Protein AF-A0A7C3VME7-F1 (afdb_monomer_lite)

Radius of gyration: 12.34 Å; chains: 1; bounding box: 31×23×30 Å

Foldseek 3Di:
DQDPVNLQVAQFDWDDDPVCHTGTDQDDDPHGHDCDDVSVVVVVVRVVVVVD

Sequence (52 aa):
HIMPEELADFEQCWLTGTAAEVTPVGKIGDFTFEVGALTREISDAYEKLVRA

Secondary structure (DSSP, 8-state):
---GGGGGG-S--EEEETTTEEEE-SEETTEE----HHHHHHHHHHHHHHT-

Structure (mmCIF, N/CA/C/O backbone):
data_AF-A0A7C3VME7-F1
#
_entry.id   AF-A0A7C3VME7-F1
#
loop_
_atom_site.group_PDB
_atom_site.id
_atom_site.type_symbol
_atom_site.label_atom_id
_atom_site.label_alt_id
_atom_site.label_comp_id
_atom_site.label_asym_id
_atom_site.label_entity_id
_atom_site.label_seq_id
_atom_site.pdbx_PDB_ins_code
_atom_site.Cartn_x
_atom_site.Cartn_y
_atom_site.Cartn_z
_atom_site.occupancy
_atom_site.B_iso_or_equiv
_atom_site.auth_seq_id
_atom_site.auth_comp_id
_atom_site.auth_asym_id
_atom_site.auth_atom_id
_atom_site.pdbx_PDB_model_num
ATOM 1 N N . HIS A 1 1 ? -11.078 14.672 -1.067 1.00 70.81 1 HIS A N 1
ATOM 2 C CA . HIS A 1 1 ? -10.784 14.587 0.375 1.00 70.81 1 HIS A CA 1
ATOM 3 C C . HIS A 1 1 ? -11.024 13.145 0.766 1.00 70.81 1 HIS A C 1
ATOM 5 O O . HIS A 1 1 ? -11.990 12.597 0.260 1.00 70.81 1 HIS A O 1
ATOM 11 N N . ILE A 1 2 ? -10.135 12.549 1.556 1.00 81.38 2 ILE A N 1
ATOM 12 C CA . ILE A 1 2 ? -10.342 11.225 2.151 1.00 81.38 2 ILE A CA 1
ATOM 13 C C . ILE A 1 2 ? -10.529 11.480 3.643 1.00 81.38 2 ILE A C 1
ATOM 15 O O . ILE A 1 2 ? -9.690 12.147 4.256 1.00 81.38 2 ILE A O 1
ATOM 19 N N . MET A 1 3 ? -11.647 11.036 4.192 1.00 85.81 3 MET A N 1
ATOM 20 C CA . MET A 1 3 ? -11.964 11.124 5.608 1.00 85.81 3 MET A CA 1
ATOM 21 C C . MET A 1 3 ? -11.342 9.936 6.353 1.00 85.81 3 MET A C 1
ATOM 23 O O . MET A 1 3 ? -11.193 8.861 5.772 1.00 85.81 3 MET A O 1
ATOM 27 N N . PRO A 1 4 ? -10.964 10.093 7.633 1.00 81.25 4 PRO A N 1
ATOM 28 C CA . PRO A 1 4 ? -10.357 9.009 8.402 1.00 81.25 4 PRO A CA 1
ATOM 29 C C . PRO A 1 4 ? -11.210 7.736 8.446 1.00 81.25 4 PRO A C 1
ATOM 31 O O . PRO A 1 4 ? -10.665 6.642 8.371 1.00 81.25 4 PRO A O 1
ATOM 34 N N . GLU A 1 5 ? -12.533 7.867 8.521 1.00 84.31 5 GLU A N 1
ATOM 35 C CA . GLU A 1 5 ? -13.475 6.745 8.482 1.00 84.31 5 GLU A CA 1
ATOM 36 C C . GLU A 1 5 ? -13.400 5.918 7.188 1.00 84.31 5 GLU A C 1
ATOM 38 O O . GLU A 1 5 ? -13.588 4.707 7.241 1.00 84.31 5 GLU A O 1
ATOM 43 N N . GLU A 1 6 ? -13.042 6.529 6.056 1.00 82.50 6 GLU A N 1
ATOM 44 C CA . GLU A 1 6 ? -12.904 5.838 4.765 1.00 82.50 6 GLU A CA 1
ATOM 45 C C . GLU A 1 6 ? -11.634 4.967 4.708 1.00 82.50 6 GLU A C 1
ATOM 47 O O . GLU A 1 6 ? -11.534 4.072 3.874 1.00 82.50 6 GLU A O 1
ATOM 52 N N . LEU A 1 7 ? -10.667 5.176 5.614 1.00 81.12 7 LEU A N 1
ATOM 53 C CA . LEU A 1 7 ? -9.439 4.373 5.675 1.00 81.12 7 LEU A CA 1
ATOM 54 C C . LEU A 1 7 ? -9.697 2.930 6.121 1.00 81.12 7 LEU A C 1
ATOM 56 O O . LEU A 1 7 ? -8.886 2.058 5.820 1.00 81.12 7 LEU A O 1
ATOM 60 N N . ALA A 1 8 ? -10.796 2.670 6.836 1.00 82.12 8 ALA A N 1
ATOM 61 C CA . ALA A 1 8 ? -11.164 1.319 7.258 1.00 82.12 8 ALA A CA 1
ATOM 62 C C . ALA A 1 8 ? -11.613 0.433 6.087 1.00 82.12 8 ALA A C 1
ATOM 64 O O . ALA A 1 8 ? -11.471 -0.785 6.164 1.00 82.12 8 ALA A O 1
ATOM 65 N N . ASP A 1 9 ? -12.123 1.041 5.015 1.00 84.62 9 ASP A N 1
ATOM 66 C CA . ASP A 1 9 ? -12.609 0.330 3.830 1.00 84.62 9 ASP A CA 1
ATOM 67 C C . ASP A 1 9 ? -11.485 0.043 2.820 1.00 84.62 9 ASP A C 1
ATOM 69 O O . ASP A 1 9 ? -11.704 -0.609 1.797 1.00 84.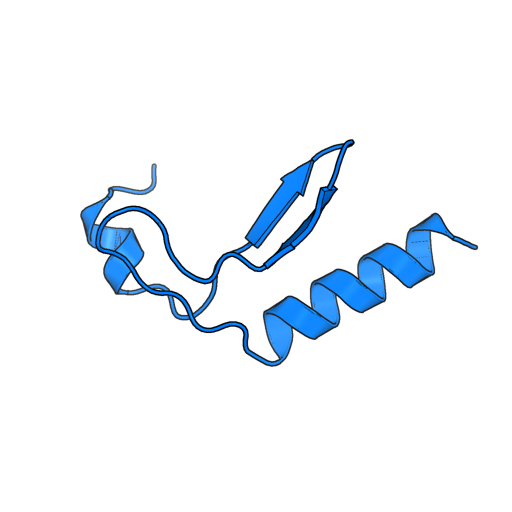62 9 ASP A O 1
ATOM 73 N N . PHE A 1 10 ? -10.269 0.531 3.076 1.00 86.94 10 PHE A N 1
ATOM 74 C CA . PHE A 1 10 ? -9.131 0.322 2.190 1.00 86.94 10 PHE A CA 1
ATOM 75 C C . PHE A 1 10 ? -8.415 -0.988 2.507 1.00 86.94 10 PHE A C 1
ATOM 77 O O . PHE A 1 10 ? -7.925 -1.201 3.612 1.00 86.94 10 PHE A O 1
ATOM 84 N N . GLU A 1 11 ? -8.274 -1.840 1.492 1.00 84.94 11 GLU A N 1
ATOM 85 C CA . GLU A 1 11 ? -7.554 -3.109 1.6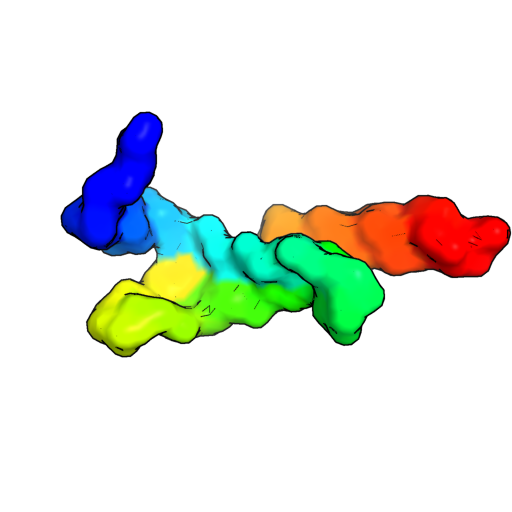27 1.00 84.94 11 GLU A CA 1
ATOM 86 C C . GLU A 1 11 ? -6.040 -2.904 1.770 1.00 84.94 11 GLU A C 1
ATOM 88 O O . GLU A 1 11 ? -5.381 -3.635 2.505 1.00 84.94 11 GLU A O 1
ATOM 93 N N . GLN A 1 12 ? -5.471 -1.914 1.074 1.00 88.62 12 GLN A N 1
ATOM 94 C CA . GLN A 1 12 ? -4.023 -1.736 0.953 1.00 88.62 12 GLN A CA 1
ATOM 95 C C . GLN A 1 12 ? -3.613 -0.264 1.055 1.00 88.62 12 GLN A C 1
ATOM 97 O O . GLN A 1 12 ? -4.322 0.625 0.585 1.00 88.62 12 GLN A O 1
ATOM 102 N N . CYS A 1 13 ? -2.442 -0.008 1.640 1.00 91.06 13 CYS A N 1
ATOM 103 C CA . CYS A 1 13 ? -1.891 1.334 1.816 1.00 91.06 13 CYS A CA 1
ATOM 104 C C . CYS A 1 13 ? -0.364 1.322 1.669 1.00 91.06 13 CYS A C 1
ATOM 106 O O . CYS A 1 13 ? 0.318 0.414 2.150 1.00 91.06 13 CYS A O 1
ATOM 108 N N . TRP A 1 14 ? 0.189 2.351 1.032 1.00 92.12 14 TRP A N 1
A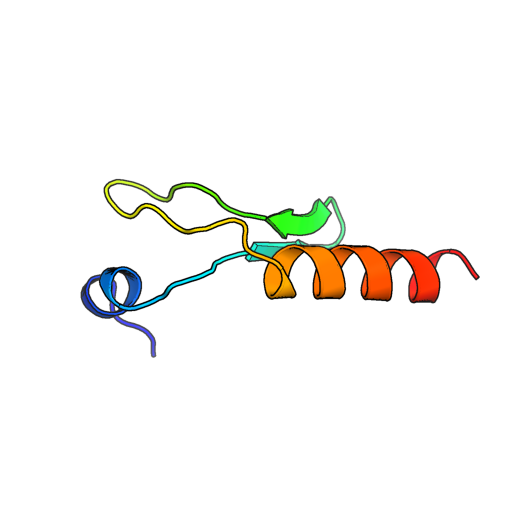TOM 109 C CA . TRP A 1 14 ? 1.627 2.588 0.948 1.00 92.12 14 TRP A CA 1
ATOM 110 C C . TRP A 1 14 ? 1.923 4.084 0.913 1.00 92.12 14 TRP A C 1
ATOM 112 O O . TRP A 1 14 ? 1.078 4.906 0.553 1.00 92.12 14 TRP A O 1
ATOM 122 N N . LEU A 1 15 ? 3.147 4.433 1.288 1.00 90.25 15 LEU A N 1
ATOM 123 C CA . LEU A 1 15 ? 3.663 5.791 1.210 1.00 90.25 15 LEU A CA 1
ATOM 124 C C . LEU A 1 15 ? 4.710 5.872 0.114 1.00 90.25 15 LEU A C 1
ATOM 126 O O . LEU A 1 15 ? 5.521 4.963 -0.058 1.00 90.25 15 LEU A O 1
ATOM 130 N N . THR A 1 16 ? 4.713 6.998 -0.588 1.00 90.12 16 THR A N 1
ATOM 131 C CA . THR A 1 16 ? 5.755 7.328 -1.553 1.00 90.12 16 THR A CA 1
ATOM 132 C C . THR A 1 16 ? 6.526 8.546 -1.082 1.00 90.12 16 THR A C 1
ATOM 134 O O . THR A 1 16 ? 5.928 9.519 -0.620 1.00 90.12 16 THR A O 1
ATOM 137 N N . GLY A 1 17 ? 7.844 8.535 -1.230 1.00 86.31 17 GLY A N 1
ATOM 138 C CA . GLY A 1 17 ? 8.674 9.683 -0.883 1.00 86.31 17 GLY A CA 1
ATOM 139 C C . GLY A 1 17 ? 10.103 9.505 -1.362 1.00 86.31 17 GLY A C 1
ATOM 140 O O . GLY A 1 17 ? 10.560 8.388 -1.549 1.00 86.31 17 GLY A O 1
ATOM 141 N N . THR A 1 18 ? 10.847 10.594 -1.522 1.00 76.12 18 THR A N 1
ATOM 142 C CA . THR A 1 18 ? 12.241 10.536 -2.004 1.00 76.12 18 THR A CA 1
ATOM 143 C C . THR A 1 18 ? 13.164 9.696 -1.116 1.00 76.12 18 THR A C 1
ATOM 145 O O . THR A 1 18 ? 14.172 9.193 -1.594 1.00 76.12 18 THR A O 1
ATOM 148 N N . ALA A 1 19 ? 12.821 9.528 0.165 1.00 68.06 19 ALA A N 1
ATOM 149 C CA . ALA A 1 19 ? 13.584 8.722 1.117 1.00 68.06 19 ALA A CA 1
ATOM 150 C C . ALA A 1 19 ? 13.170 7.238 1.172 1.00 68.06 19 ALA A C 1
ATOM 152 O O . ALA A 1 19 ? 13.915 6.434 1.723 1.00 68.06 19 ALA A O 1
ATOM 153 N N . ALA A 1 20 ? 11.986 6.882 0.665 1.00 65.94 20 ALA A N 1
ATOM 154 C CA . ALA A 1 20 ? 11.381 5.561 0.877 1.00 65.94 20 ALA A CA 1
ATOM 155 C C . ALA A 1 20 ? 10.644 5.007 -0.363 1.00 65.94 20 ALA A C 1
ATOM 157 O O . ALA A 1 20 ? 9.948 4.003 -0.258 1.00 65.94 20 ALA A O 1
ATOM 158 N N . GLU A 1 21 ? 10.798 5.681 -1.508 1.00 79.75 21 GLU A N 1
ATOM 159 C CA . GLU A 1 21 ? 10.303 5.381 -2.859 1.00 79.75 21 GLU A CA 1
ATOM 160 C C . GLU A 1 21 ? 8.858 4.877 -2.917 1.00 79.75 21 GLU A C 1
ATOM 162 O O . GLU A 1 21 ? 7.949 5.685 -3.113 1.00 79.75 21 GLU A O 1
ATOM 167 N N . VAL A 1 22 ? 8.645 3.580 -2.698 1.00 87.69 22 VAL A N 1
ATOM 168 C CA . VAL A 1 22 ? 7.347 2.960 -2.422 1.00 87.69 22 VAL A CA 1
ATOM 169 C C . VAL A 1 22 ? 7.510 2.075 -1.187 1.00 87.69 22 VAL A C 1
ATOM 171 O O . VAL A 1 22 ? 8.233 1.085 -1.220 1.00 87.69 22 VAL A O 1
ATOM 174 N N . THR A 1 23 ? 6.834 2.413 -0.089 1.00 90.38 23 THR A N 1
ATOM 175 C CA . THR A 1 23 ? 6.902 1.647 1.163 1.00 90.38 23 THR A CA 1
ATOM 176 C C . THR A 1 23 ? 5.513 1.184 1.602 1.00 90.38 23 THR A C 1
ATOM 178 O O . THR A 1 23 ? 4.656 2.030 1.874 1.00 90.38 23 THR A O 1
ATOM 181 N N . PRO A 1 24 ? 5.282 -0.137 1.725 1.00 90.19 24 PRO A N 1
ATOM 182 C CA . PRO A 1 24 ? 4.037 -0.690 2.248 1.00 90.19 24 PRO A CA 1
ATOM 183 C C . PRO A 1 24 ? 3.756 -0.230 3.681 1.00 90.19 24 PRO A C 1
ATOM 185 O O . PRO A 1 24 ? 4.646 -0.251 4.533 1.00 90.19 24 PRO A O 1
ATOM 188 N N . VAL A 1 25 ? 2.505 0.117 3.975 1.00 90.50 25 VAL A N 1
ATOM 189 C CA . VAL A 1 25 ? 2.054 0.453 5.328 1.00 90.50 25 VAL A CA 1
ATOM 190 C C . VAL A 1 25 ? 1.157 -0.661 5.839 1.00 90.50 25 VAL A C 1
ATOM 192 O O . VAL A 1 25 ? 0.124 -0.932 5.250 1.00 90.50 25 VAL A O 1
ATOM 195 N N . GLY A 1 26 ? 1.532 -1.289 6.956 1.00 88.12 26 GLY A N 1
ATOM 196 C CA . GLY A 1 26 ? 0.705 -2.323 7.591 1.00 88.12 26 GLY A CA 1
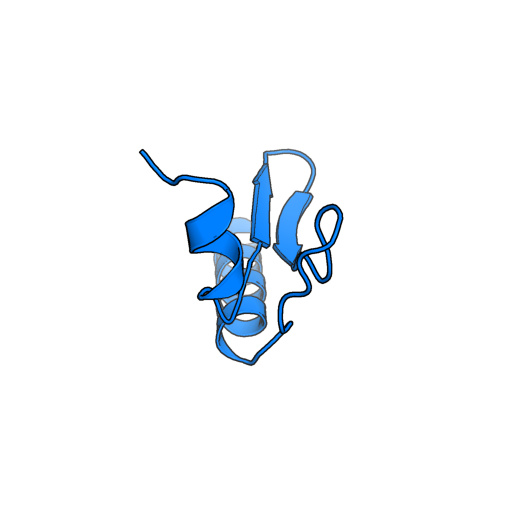ATOM 197 C C . GLY A 1 26 ? -0.295 -1.785 8.619 1.00 88.12 26 GLY A C 1
ATOM 198 O O . GLY A 1 26 ? -1.265 -2.462 8.946 1.00 88.12 26 GLY A O 1
ATOM 199 N N . LYS A 1 27 ? -0.066 -0.582 9.165 1.00 89.81 27 LYS A N 1
ATOM 200 C CA . LYS A 1 27 ? -0.914 0.005 10.211 1.00 89.81 27 LYS A CA 1
ATOM 201 C C . LYS A 1 27 ? -0.733 1.520 10.317 1.00 89.81 27 LYS A C 1
ATOM 203 O O . LYS A 1 27 ? 0.399 2.000 10.319 1.00 89.81 27 LYS A O 1
ATOM 208 N N . ILE A 1 28 ? -1.832 2.255 10.489 1.00 89.06 28 ILE A N 1
ATOM 209 C CA . ILE A 1 28 ? -1.852 3.686 10.832 1.00 89.06 28 ILE A CA 1
ATOM 210 C C . ILE A 1 28 ? -2.859 3.883 11.965 1.00 89.06 28 ILE A C 1
ATOM 212 O O . ILE A 1 28 ? -4.054 3.700 11.762 1.00 89.06 28 ILE A O 1
ATOM 216 N N . GLY A 1 29 ? -2.400 4.266 13.160 1.00 87.69 29 GLY A N 1
ATOM 217 C CA . GLY A 1 29 ? -3.296 4.401 14.315 1.00 87.69 29 GLY A CA 1
ATOM 218 C C . GLY A 1 29 ? -4.022 3.083 14.608 1.00 87.69 29 GLY A C 1
ATOM 219 O O . GLY A 1 29 ? -3.361 2.071 14.829 1.00 87.69 29 GLY A O 1
ATOM 220 N N . ASP A 1 30 ? -5.354 3.089 14.568 1.00 88.00 30 ASP A N 1
ATOM 221 C CA . ASP A 1 30 ? -6.193 1.894 14.753 1.00 88.00 30 ASP A CA 1
ATOM 222 C C . ASP A 1 30 ? -6.510 1.148 13.439 1.00 88.00 30 ASP A C 1
ATOM 224 O O . ASP A 1 30 ? -7.040 0.038 13.474 1.00 88.00 30 ASP A O 1
ATOM 228 N N . PHE A 1 31 ? -6.141 1.705 12.281 1.00 88.19 31 PHE A N 1
ATOM 229 C CA . PHE A 1 31 ? -6.383 1.107 10.965 1.00 88.19 31 PHE A CA 1
ATOM 230 C C . PHE A 1 31 ? -5.270 0.130 10.595 1.00 88.19 31 PHE A C 1
ATOM 232 O O . PHE A 1 31 ? -4.088 0.463 10.697 1.00 88.19 31 PHE A O 1
ATOM 239 N N . THR A 1 32 ? -5.639 -1.069 10.148 1.00 87.62 32 THR A N 1
ATOM 240 C CA . THR A 1 32 ? -4.708 -2.108 9.682 1.00 87.62 32 THR A CA 1
ATOM 241 C C . THR A 1 32 ? -4.917 -2.317 8.193 1.00 87.62 32 THR A C 1
ATOM 243 O O . THR A 1 32 ? -6.058 -2.423 7.758 1.00 87.62 32 THR A O 1
ATOM 246 N N . PHE A 1 33 ? -3.827 -2.399 7.435 1.00 90.06 33 PHE A N 1
ATOM 247 C CA . PHE A 1 33 ? -3.864 -2.564 5.984 1.00 90.06 33 PHE A CA 1
ATOM 248 C C . PHE A 1 33 ? -3.128 -3.840 5.587 1.00 90.06 33 PHE A C 1
ATOM 250 O O . PHE A 1 33 ? -2.116 -4.212 6.191 1.00 90.06 33 PHE A O 1
ATOM 257 N N . GLU A 1 34 ? -3.623 -4.512 4.556 1.00 88.62 34 GLU A N 1
ATOM 258 C CA . GLU A 1 34 ? -2.976 -5.689 4.003 1.00 88.62 34 GLU A CA 1
ATOM 259 C C . GLU A 1 34 ? -1.808 -5.278 3.100 1.00 88.62 34 GLU A C 1
ATOM 261 O O . GLU A 1 34 ? -1.946 -4.474 2.178 1.00 88.62 34 GLU A O 1
ATOM 266 N N . VAL A 1 35 ? -0.642 -5.893 3.307 1.00 86.62 35 VAL A N 1
ATOM 267 C CA . VAL A 1 35 ? 0.467 -5.819 2.343 1.00 86.62 35 VAL A CA 1
ATOM 268 C C . VAL A 1 35 ? 0.287 -6.921 1.297 1.00 86.62 35 VAL A C 1
ATOM 270 O O . VAL A 1 35 ? 1.008 -7.928 1.278 1.00 86.62 35 VAL A O 1
ATOM 273 N N . GLY A 1 36 ? -0.735 -6.735 0.462 1.00 88.69 36 GLY A N 1
ATOM 274 C CA . GLY A 1 36 ? -1.145 -7.682 -0.571 1.00 88.69 36 GLY A CA 1
ATOM 275 C C . GLY A 1 36 ? -0.294 -7.617 -1.844 1.00 88.69 36 GLY A C 1
ATOM 276 O O . GLY A 1 36 ? 0.715 -6.911 -1.927 1.00 88.69 36 GLY A O 1
ATOM 277 N N . ALA A 1 37 ? -0.702 -8.385 -2.858 1.00 91.50 37 ALA A N 1
ATOM 278 C CA . ALA A 1 37 ? 0.056 -8.546 -4.102 1.00 91.50 37 ALA A CA 1
ATOM 279 C C . ALA A 1 37 ? 0.279 -7.221 -4.853 1.00 91.50 37 ALA A C 1
ATOM 281 O O . ALA A 1 37 ? 1.397 -6.960 -5.287 1.00 91.50 37 ALA A O 1
ATOM 282 N N . LEU A 1 38 ? -0.749 -6.368 -4.936 1.00 91.31 38 LEU A N 1
ATOM 283 C CA . LEU A 1 38 ? -0.678 -5.080 -5.633 1.00 91.31 38 LEU A CA 1
ATOM 284 C C . LEU A 1 38 ? 0.371 -4.149 -5.007 1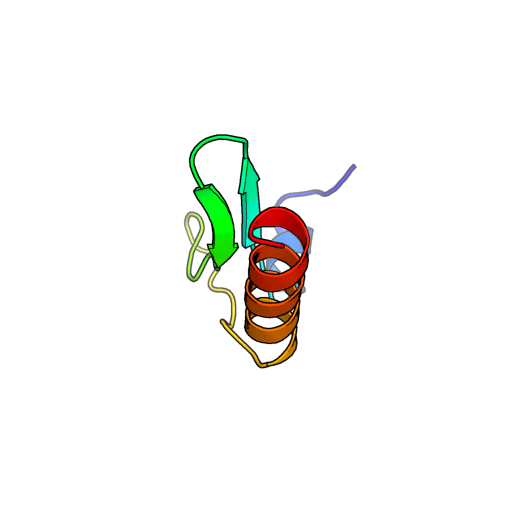.00 91.31 38 LEU A C 1
ATOM 286 O O . LEU A 1 38 ? 1.216 -3.611 -5.713 1.00 91.31 38 LEU A O 1
ATOM 290 N N . THR A 1 39 ? 0.376 -4.005 -3.681 1.00 91.12 39 THR A N 1
ATOM 291 C CA . THR A 1 39 ? 1.375 -3.183 -2.977 1.00 91.12 39 THR A CA 1
ATOM 292 C C . THR A 1 39 ? 2.812 -3.624 -3.287 1.00 91.12 39 THR A C 1
ATOM 294 O O . THR A 1 39 ? 3.691 -2.787 -3.496 1.00 91.12 39 THR A O 1
ATOM 297 N N . ARG A 1 40 ? 3.056 -4.939 -3.357 1.00 89.38 40 ARG A N 1
ATOM 298 C CA . ARG A 1 40 ? 4.372 -5.492 -3.716 1.00 89.38 40 ARG A CA 1
ATOM 299 C C . ARG A 1 40 ? 4.711 -5.243 -5.180 1.00 89.38 40 ARG A C 1
ATOM 301 O O . ARG A 1 40 ? 5.817 -4.813 -5.477 1.00 89.38 40 ARG A O 1
ATOM 308 N N . GLU A 1 41 ? 3.754 -5.462 -6.078 1.00 93.19 41 GLU A N 1
ATOM 309 C CA . GLU A 1 41 ? 3.932 -5.238 -7.513 1.00 93.19 41 GLU A CA 1
ATOM 310 C C . GLU A 1 41 ? 4.317 -3.786 -7.815 1.00 93.19 41 GLU A C 1
ATOM 312 O O . GLU A 1 41 ? 5.252 -3.547 -8.576 1.00 93.19 41 GLU A O 1
ATOM 317 N N . ILE A 1 42 ? 3.653 -2.818 -7.177 1.00 91.06 42 ILE A N 1
ATOM 318 C CA . ILE A 1 42 ? 3.962 -1.393 -7.341 1.00 91.06 42 ILE A CA 1
ATOM 319 C C . ILE A 1 42 ? 5.370 -1.069 -6.827 1.00 91.06 42 ILE A C 1
ATOM 321 O O . ILE A 1 42 ? 6.105 -0.341 -7.496 1.00 91.06 42 ILE A O 1
ATOM 325 N N . SER A 1 43 ? 5.761 -1.628 -5.679 1.00 89.75 43 SER A N 1
ATOM 326 C CA . SER A 1 43 ? 7.111 -1.459 -5.129 1.00 89.75 43 SER A CA 1
ATOM 327 C C . SER A 1 43 ? 8.177 -1.995 -6.086 1.00 89.75 43 SER A C 1
ATOM 329 O O . SER A 1 43 ? 9.102 -1.271 -6.456 1.00 89.75 43 SER A O 1
ATOM 331 N N . ASP A 1 44 ? 8.011 -3.232 -6.555 1.00 90.81 44 A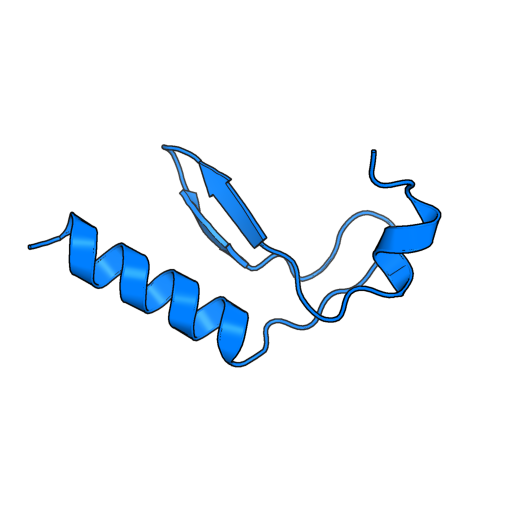SP A N 1
ATOM 332 C CA . ASP A 1 44 ? 8.960 -3.896 -7.451 1.00 90.81 44 ASP A CA 1
ATOM 333 C C . ASP A 1 44 ? 9.033 -3.209 -8.825 1.00 90.81 44 ASP A C 1
ATOM 335 O O . ASP A 1 44 ? 10.103 -3.109 -9.431 1.00 90.81 44 ASP A O 1
ATOM 339 N N . ALA A 1 45 ? 7.893 -2.753 -9.354 1.00 91.25 45 ALA A N 1
ATOM 340 C CA . ALA A 1 45 ? 7.823 -2.062 -10.638 1.00 91.25 45 ALA A CA 1
ATOM 341 C C . ALA A 1 45 ? 8.540 -0.710 -10.588 1.00 91.25 45 ALA A C 1
ATOM 343 O O . ALA A 1 45 ? 9.283 -0.381 -11.516 1.00 91.25 45 ALA A O 1
ATOM 344 N N . TYR A 1 46 ? 8.352 0.048 -9.505 1.00 89.00 46 TYR A N 1
ATOM 345 C CA . TYR A 1 46 ? 9.059 1.306 -9.302 1.00 89.00 46 TYR A CA 1
ATOM 346 C C . TYR A 1 46 ? 10.568 1.073 -9.188 1.00 89.00 46 TYR A C 1
ATOM 348 O O . TYR A 1 46 ? 11.334 1.714 -9.907 1.00 89.00 46 TYR A O 1
ATOM 356 N N . GLU A 1 47 ? 10.995 0.107 -8.368 1.00 87.75 47 GLU A N 1
ATOM 357 C CA . GLU A 1 47 ? 12.413 -0.219 -8.188 1.00 87.75 47 GLU A CA 1
ATOM 358 C C . GLU A 1 47 ? 13.097 -0.573 -9.519 1.00 87.75 47 GLU A C 1
ATOM 360 O O . GLU A 1 47 ? 14.189 -0.085 -9.815 1.00 87.75 47 GLU A O 1
ATOM 365 N N . LYS A 1 48 ? 12.437 -1.369 -10.369 1.00 90.19 48 LYS A N 1
ATOM 366 C CA . LYS A 1 48 ? 12.945 -1.705 -11.709 1.00 90.19 48 LYS A CA 1
ATOM 367 C C . LYS A 1 48 ? 13.080 -0.488 -12.619 1.00 90.19 48 LYS A C 1
ATOM 369 O O . LYS A 1 48 ? 14.013 -0.439 -13.413 1.00 90.19 48 LYS A O 1
ATOM 374 N N . LEU A 1 49 ? 12.149 0.462 -12.541 1.00 89.50 49 LEU A N 1
ATOM 375 C CA . LEU A 1 49 ? 12.142 1.645 -13.401 1.00 89.50 49 LEU A CA 1
ATOM 376 C C . LEU A 1 49 ? 13.279 2.614 -13.055 1.00 89.50 49 LEU A C 1
ATOM 378 O O . LEU A 1 49 ? 13.889 3.179 -13.958 1.00 89.50 49 LEU A O 1
ATOM 382 N N . VAL A 1 50 ? 13.555 2.820 -11.765 1.00 88.62 50 VAL A N 1
ATOM 383 C CA . VAL A 1 50 ? 14.525 3.833 -11.309 1.00 88.62 50 VAL A CA 1
ATOM 384 C C . VAL A 1 50 ? 15.960 3.321 -11.198 1.00 88.62 50 VAL A C 1
ATOM 386 O O . VAL A 1 50 ? 16.883 4.126 -11.109 1.00 88.62 50 VAL A O 1
ATOM 389 N N . ARG A 1 51 ? 16.165 1.997 -11.207 1.00 80.06 51 ARG A N 1
ATOM 390 C CA . ARG A 1 51 ? 17.496 1.362 -11.166 1.00 80.06 51 ARG A CA 1
ATOM 391 C C . ARG A 1 51 ? 18.037 0.935 -12.546 1.00 80.06 51 ARG A C 1
ATOM 393 O O . ARG A 1 51 ? 19.044 0.227 -12.581 1.00 80.06 51 ARG A O 1
ATOM 400 N N . ALA A 1 52 ? 17.368 1.313 -13.640 1.00 57.78 52 ALA A N 1
ATOM 401 C CA . ALA A 1 52 ? 17.793 1.040 -15.020 1.00 57.78 52 ALA A CA 1
ATOM 402 C C . ALA A 1 52 ? 18.954 1.934 -15.489 1.00 57.78 52 ALA A C 1
ATOM 404 O O . ALA A 1 52 ? 19.026 3.105 -15.049 1.00 57.78 52 ALA A O 1
#

pLDDT: mean 85.92, std 7.0, range [57.78, 93.19]